Protein AF-A0A2E1AN78-F1 (afdb_monomer)

Nearest PDB structures (foldseek):
  6h7w-assembly1_M  TM=5.507E-01  e=6.666E+00  Thermochaetoides thermophila DSM 1495

Sequence (124 aa):
MKPKIPDSYPAGLENEEIQKIISDCTQRVSRMTRPNVNVSLGANFFISMIQLGQSELNNRIQSDLLQLIEQQGKETRKTQTINWLLTGLTILLAIITLYIGNKSLGFAESDQLSDEEWRMQQID

Radius of gyration: 39.37 Å; Cα contacts (8 Å, |Δi|>4): 37; chains: 1; bounding box: 97×20×97 Å

Secondary structure (DSSP, 8-state):
------TTTTTTS-HHHHHHHHHHHHHHHHHHSSTT---HHHHHHHHHHHHHHHHHHHHHHHHHHHHHHHHHHHHHHHHHHHHHHHHHHHHHHHHHHHHHHHHHHHHHHHHHHHHHHHHHTT--

Mean predicted aligned error: 15.66 Å

Solvent-accessible surface area (backbone atoms only — not comparable to full-atom values): 6996 Å² total; per-residue (Å²): 131,82,80,91,67,64,92,51,65,60,86,73,53,54,73,70,56,43,50,50,52,35,51,55,30,50,57,49,34,62,66,42,68,39,92,93,49,96,49,74,72,70,36,51,58,36,50,53,53,34,51,54,35,51,51,51,54,51,50,52,52,51,51,53,48,50,51,50,51,52,51,52,50,56,51,50,52,52,50,51,54,51,50,51,51,50,51,53,52,52,52,53,51,51,52,51,51,50,53,52,51,54,52,53,51,54,51,56,54,51,51,54,52,51,52,52,53,56,56,57,68,71,76,116

pLDDT: mean 72.52, std 10.39, range [40.81, 90.44]

Structure (mmCIF, N/CA/C/O backbone):
data_AF-A0A2E1AN78-F1
#
_entry.id   AF-A0A2E1AN78-F1
#
loop_
_atom_site.group_PDB
_atom_site.id
_atom_site.type_symbol
_atom_site.label_atom_id
_atom_site.label_alt_id
_atom_site.label_comp_id
_atom_site.label_asym_id
_atom_site.label_entity_id
_atom_site.label_seq_id
_atom_site.pdbx_PDB_ins_code
_atom_site.Cartn_x
_atom_site.Cartn_y
_atom_site.Cartn_z
_atom_site.occupancy
_atom_site.B_iso_or_equiv
_atom_site.auth_seq_id
_atom_site.auth_comp_id
_atom_site.auth_asym_id
_atom_site.auth_atom_id
_atom_site.pdbx_PDB_model_num
ATOM 1 N N . MET A 1 1 ? -29.898 4.634 30.228 1.00 40.81 1 MET A N 1
ATOM 2 C CA . MET A 1 1 ? -29.785 5.382 28.954 1.00 40.81 1 MET A CA 1
ATOM 3 C C . MET A 1 1 ? -29.282 4.434 27.878 1.00 40.81 1 MET A C 1
ATOM 5 O O . MET A 1 1 ? -28.246 3.814 28.097 1.00 40.81 1 MET A O 1
ATOM 9 N N . LYS A 1 2 ? -30.023 4.281 26.769 1.00 46.19 2 LYS A N 1
ATOM 10 C CA . LYS A 1 2 ? -29.575 3.503 25.601 1.00 46.19 2 LYS A CA 1
ATOM 11 C C . LYS A 1 2 ? -28.231 4.063 25.102 1.00 46.19 2 LYS A C 1
ATOM 13 O O . LYS A 1 2 ? -28.055 5.284 25.136 1.00 46.19 2 LYS A O 1
ATOM 18 N N . PRO A 1 3 ? -27.270 3.209 24.719 1.00 54.41 3 PRO A N 1
ATOM 19 C CA . PRO A 1 3 ? -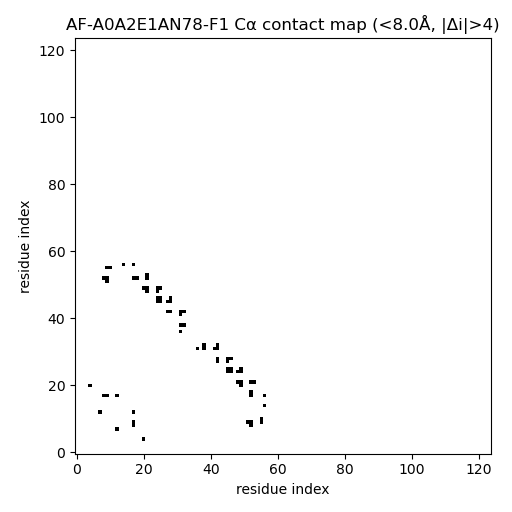25.984 3.667 24.210 1.00 54.41 3 PRO A CA 1
ATOM 20 C C . PRO A 1 3 ? -26.208 4.530 22.957 1.00 54.41 3 PRO A C 1
ATOM 22 O O . PRO A 1 3 ? -26.913 4.116 22.044 1.00 54.41 3 PRO A O 1
ATOM 25 N N . LYS A 1 4 ? -25.651 5.750 22.951 1.00 66.50 4 LYS A N 1
ATOM 26 C CA . LYS A 1 4 ? -25.645 6.672 21.803 1.00 66.50 4 LYS A CA 1
ATOM 27 C C . LYS A 1 4 ? -24.601 6.197 20.791 1.00 66.50 4 LYS A C 1
ATOM 29 O O . LYS A 1 4 ? -23.546 6.806 20.662 1.00 66.50 4 LYS A O 1
ATOM 34 N N . ILE A 1 5 ? -24.850 5.059 20.162 1.00 67.25 5 ILE A N 1
ATOM 35 C CA . ILE A 1 5 ? -24.064 4.619 19.013 1.00 67.25 5 ILE A CA 1
ATOM 36 C C . ILE A 1 5 ? -24.857 5.057 17.780 1.00 67.25 5 ILE A C 1
ATOM 38 O O . ILE A 1 5 ? -26.052 4.766 17.735 1.00 67.25 5 ILE A O 1
ATOM 42 N N . PRO A 1 6 ? -24.251 5.805 16.844 1.00 71.62 6 PRO A N 1
ATOM 43 C CA . PRO A 1 6 ? -24.923 6.197 15.612 1.00 71.62 6 PRO A CA 1
ATOM 44 C C . PRO A 1 6 ? -25.328 4.965 14.802 1.00 71.62 6 PRO A C 1
ATOM 46 O O . PRO A 1 6 ? -24.552 4.014 14.709 1.00 71.62 6 PRO A O 1
ATOM 49 N N . ASP A 1 7 ? -26.491 5.010 14.153 1.00 78.56 7 ASP A N 1
ATOM 50 C CA . ASP A 1 7 ? -26.950 3.928 13.267 1.00 78.56 7 ASP A CA 1
ATOM 51 C C . ASP A 1 7 ? -26.019 3.728 12.056 1.00 78.56 7 ASP A C 1
ATOM 53 O O . ASP A 1 7 ? -26.011 2.671 11.434 1.00 78.56 7 ASP A O 1
ATOM 57 N N . SER A 1 8 ? -25.200 4.737 11.739 1.00 77.81 8 SER A N 1
ATOM 58 C CA . SER A 1 8 ? -24.187 4.700 10.683 1.00 77.81 8 SER A CA 1
ATOM 59 C C . SER A 1 8 ? -22.901 3.957 11.068 1.00 77.81 8 SER A C 1
ATOM 61 O O . SER A 1 8 ? -22.001 3.833 10.234 1.00 77.81 8 SER A O 1
ATOM 63 N N . TYR A 1 9 ? -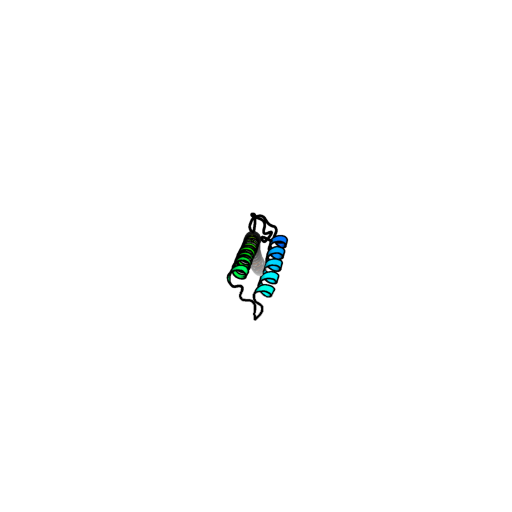22.766 3.474 12.307 1.00 77.19 9 TYR A N 1
ATOM 64 C CA . TYR A 1 9 ? -21.553 2.783 12.737 1.00 77.19 9 TYR A CA 1
ATOM 65 C C . TYR A 1 9 ? -21.413 1.392 12.088 1.00 77.19 9 TYR A C 1
ATOM 67 O O . TYR A 1 9 ? -22.374 0.622 12.089 1.00 77.19 9 TYR A O 1
ATOM 75 N N . PRO A 1 10 ? -20.203 0.990 11.651 1.00 72.31 10 PRO A N 1
ATOM 76 C CA . PRO A 1 10 ? -18.963 1.774 11.610 1.00 72.31 10 PRO A CA 1
ATOM 77 C C . PRO A 1 10 ? -18.730 2.467 10.255 1.00 72.31 10 PRO A C 1
ATOM 79 O O . PRO A 1 10 ? -17.880 3.344 10.160 1.00 72.31 10 PRO A O 1
ATOM 82 N N . ALA A 1 11 ? -19.474 2.091 9.212 1.00 74.81 11 ALA A N 1
ATOM 83 C CA . ALA A 1 11 ? -19.167 2.439 7.824 1.00 74.81 11 ALA A CA 1
ATOM 84 C C . ALA A 1 11 ? -19.273 3.943 7.504 1.00 74.81 11 ALA A C 1
ATOM 86 O O . ALA A 1 11 ? -18.550 4.430 6.641 1.00 74.81 11 ALA A O 1
ATOM 87 N N . GLY A 1 12 ? -20.144 4.687 8.192 1.00 78.69 12 GLY A N 1
ATOM 88 C CA . GLY A 1 12 ? -20.394 6.113 7.943 1.00 78.69 12 GLY A CA 1
ATOM 89 C C . GLY A 1 12 ? -19.672 7.071 8.891 1.00 78.69 12 GLY A C 1
ATOM 90 O O . GLY A 1 12 ? -20.148 8.188 9.070 1.00 78.69 12 GLY A O 1
ATOM 91 N N . LEU A 1 13 ? -18.602 6.622 9.549 1.00 83.81 13 LEU A N 1
ATOM 92 C CA . LEU A 1 13 ? -17.827 7.417 10.504 1.00 83.81 13 LEU A CA 1
ATOM 93 C C . LEU A 1 13 ? -16.357 7.502 10.092 1.00 83.81 13 LEU A C 1
ATOM 95 O O . LEU A 1 13 ? -15.820 6.585 9.459 1.00 83.81 13 LEU A O 1
ATOM 99 N N . GLU A 1 14 ? -15.703 8.589 10.488 1.00 86.62 14 GLU A N 1
ATOM 100 C CA . GLU A 1 14 ? -14.261 8.763 10.327 1.00 86.62 14 GLU A CA 1
ATOM 101 C C . GLU A 1 14 ? -13.481 7.866 11.301 1.00 86.62 14 GLU A C 1
ATOM 103 O O . GLU A 1 14 ? -13.982 7.456 12.355 1.00 86.62 14 GLU A O 1
ATOM 108 N N . ASN A 1 15 ? -12.222 7.564 10.974 1.00 81.56 15 ASN A N 1
ATOM 109 C CA . ASN A 1 15 ? -11.398 6.643 11.770 1.00 81.56 15 ASN A CA 1
ATOM 110 C C . ASN A 1 15 ? -11.266 7.092 13.240 1.00 81.56 15 ASN A C 1
ATOM 112 O O . ASN A 1 15 ? -11.323 6.268 14.155 1.00 81.56 15 ASN A O 1
ATOM 116 N N . GLU A 1 16 ? -11.137 8.399 13.470 1.00 83.12 16 GLU A N 1
ATOM 117 C CA . GLU A 1 16 ? -11.029 9.011 14.801 1.00 83.12 16 GLU A CA 1
ATOM 118 C C . GLU A 1 16 ? -12.315 8.837 15.626 1.00 83.12 16 GLU A C 1
ATOM 120 O O . GLU A 1 16 ? -12.274 8.570 16.831 1.00 83.12 16 GLU A O 1
ATOM 125 N N . GLU A 1 17 ? -13.475 8.925 14.976 1.00 84.88 17 GLU A N 1
ATOM 126 C CA . GLU A 1 17 ? -14.780 8.744 15.612 1.00 84.88 17 GLU A CA 1
ATOM 127 C C . GLU A 1 17 ? -15.015 7.278 15.987 1.00 84.88 17 GLU A C 1
ATOM 129 O O . GLU A 1 17 ? -15.472 6.984 17.097 1.00 84.88 17 GLU A O 1
ATOM 134 N N . ILE A 1 18 ? -14.636 6.349 15.101 1.00 81.38 18 ILE A N 1
ATOM 135 C CA . ILE A 1 18 ? -14.686 4.906 15.368 1.00 81.38 18 ILE A CA 1
ATOM 136 C C . ILE A 1 18 ? -13.788 4.564 16.564 1.00 81.38 18 ILE A C 1
ATOM 138 O O . ILE A 1 18 ? -14.233 3.885 17.492 1.00 81.38 18 ILE A O 1
ATOM 142 N N . GLN A 1 19 ? -12.554 5.080 16.604 1.00 81.12 19 GLN A N 1
ATOM 143 C CA . GLN A 1 19 ? -11.637 4.875 17.733 1.00 81.12 19 GLN A CA 1
ATOM 144 C C . GLN A 1 19 ? -12.202 5.411 19.050 1.00 81.12 19 GLN A C 1
ATOM 146 O O . GLN A 1 19 ? -12.097 4.750 20.088 1.00 81.12 19 GLN A O 1
ATOM 151 N N . LYS A 1 20 ? -12.848 6.580 19.022 1.00 84.00 20 LYS A N 1
ATOM 152 C CA . LYS A 1 20 ? -13.493 7.163 20.202 1.00 84.00 20 LYS A CA 1
ATOM 153 C C . LYS A 1 20 ? -14.625 6.277 20.726 1.00 84.00 20 LYS A C 1
ATOM 155 O O . LYS A 1 20 ? -14.692 6.024 21.928 1.00 84.00 20 LYS A O 1
ATOM 160 N N . ILE A 1 21 ? -15.467 5.745 19.837 1.00 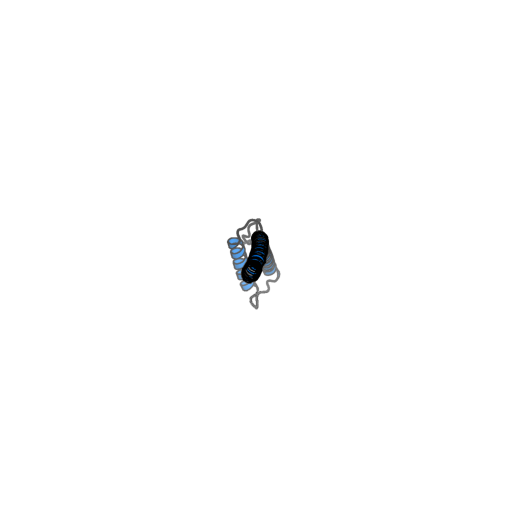83.44 21 ILE A N 1
ATOM 161 C CA . ILE A 1 21 ? -16.549 4.818 20.204 1.00 83.44 21 ILE A CA 1
ATOM 162 C C . ILE A 1 21 ? -15.984 3.507 20.763 1.00 83.44 21 ILE A C 1
ATOM 164 O O . ILE A 1 21 ? -16.478 3.020 21.782 1.00 83.44 21 ILE A O 1
ATOM 168 N N . ILE A 1 22 ? -14.926 2.956 20.158 1.00 79.81 22 ILE A N 1
ATOM 169 C CA . ILE A 1 22 ? -14.227 1.766 20.667 1.00 79.81 22 ILE A CA 1
ATOM 170 C C . ILE A 1 22 ? -13.684 2.022 22.078 1.00 79.81 22 ILE A C 1
ATOM 172 O O . ILE A 1 22 ? -13.866 1.182 22.962 1.00 79.81 22 ILE A O 1
ATOM 176 N N . SER A 1 23 ? -13.048 3.172 22.309 1.00 79.75 23 SER A N 1
ATOM 177 C CA . SER A 1 23 ? -12.488 3.550 23.611 1.00 79.75 23 SER A CA 1
ATOM 178 C C . SER A 1 23 ? -13.574 3.652 24.688 1.00 79.75 23 SER A C 1
ATOM 180 O O . SER A 1 23 ? -13.473 3.017 25.743 1.00 79.75 23 SER A O 1
ATOM 182 N N . ASP A 1 24 ? -14.680 4.337 24.383 1.00 84.06 24 ASP A N 1
ATOM 183 C CA . ASP A 1 24 ? -15.834 4.459 25.278 1.00 84.06 24 ASP A CA 1
ATOM 184 C C . ASP A 1 24 ? -16.475 3.095 25.583 1.00 84.06 24 ASP A C 1
ATOM 186 O O . ASP A 1 24 ? -16.827 2.803 26.732 1.00 84.06 24 ASP A O 1
ATOM 190 N N . CYS A 1 25 ? -16.612 2.230 24.573 1.00 80.25 25 CYS A N 1
ATOM 191 C CA . CYS A 1 25 ? -17.125 0.871 24.747 1.00 80.25 25 CYS A CA 1
ATOM 192 C C . CYS A 1 25 ? -16.178 0.029 25.611 1.00 80.25 25 CYS A C 1
ATOM 194 O O . CYS A 1 25 ? -16.630 -0.656 26.527 1.00 80.25 25 CYS A O 1
ATOM 196 N N . THR A 1 26 ? -14.867 0.134 25.395 1.00 78.19 26 THR A N 1
ATOM 197 C CA . THR A 1 26 ? -13.841 -0.600 26.152 1.00 78.19 26 THR A CA 1
ATOM 198 C C . THR A 1 26 ? -13.829 -0.177 27.619 1.00 78.19 26 THR A C 1
ATOM 200 O O . THR A 1 26 ? -13.787 -1.019 28.520 1.00 78.19 26 THR A O 1
ATOM 203 N N . GLN A 1 27 ? -13.950 1.126 27.888 1.00 81.75 27 GLN A N 1
ATOM 204 C CA . GLN A 1 27 ? -14.043 1.652 29.247 1.00 81.75 27 GLN A CA 1
ATOM 205 C C . GLN A 1 27 ? -15.324 1.190 29.960 1.00 81.75 27 GLN A C 1
ATOM 207 O O . GLN A 1 27 ? -15.326 0.974 31.173 1.00 81.75 27 GLN A O 1
ATOM 212 N N . ARG A 1 28 ? -16.429 1.023 29.227 1.00 77.06 28 ARG A N 1
ATOM 213 C CA . ARG A 1 28 ? -17.677 0.477 29.779 1.00 77.06 28 ARG A CA 1
ATOM 214 C C . ARG A 1 28 ? -17.556 -1.011 30.078 1.00 77.06 28 ARG A C 1
ATOM 216 O O . ARG A 1 28 ? -17.944 -1.415 31.170 1.00 77.06 28 ARG A O 1
ATOM 223 N N . VAL A 1 29 ? -16.970 -1.794 29.171 1.00 75.25 29 VAL A N 1
ATOM 224 C CA . VAL A 1 29 ? -16.709 -3.225 29.388 1.00 75.25 29 VAL A CA 1
ATOM 225 C C . VAL A 1 29 ? -15.851 -3.422 30.633 1.00 75.25 29 VAL A C 1
ATOM 227 O O . VAL A 1 29 ? -16.267 -4.153 31.522 1.00 75.25 29 VAL A O 1
ATOM 230 N N . SER A 1 30 ? -14.729 -2.707 30.770 1.00 72.19 30 SER A N 1
ATOM 231 C CA . SER A 1 30 ? -13.824 -2.861 31.922 1.00 72.19 30 SER A CA 1
ATOM 232 C C . SER A 1 30 ? -14.459 -2.498 33.269 1.00 72.19 30 SER A C 1
ATOM 234 O O . SER A 1 30 ? -14.087 -3.043 34.307 1.00 72.19 30 SER A O 1
ATOM 236 N N . ARG A 1 31 ? -15.443 -1.589 33.278 1.00 71.62 31 ARG A N 1
ATOM 237 C CA . ARG A 1 31 ? -16.239 -1.275 34.475 1.00 71.62 31 ARG A CA 1
ATOM 238 C C . ARG A 1 31 ? -17.279 -2.356 34.778 1.00 71.62 31 ARG A C 1
ATOM 240 O O . ARG A 1 31 ? -17.567 -2.581 35.950 1.00 71.62 31 ARG A O 1
ATOM 247 N N . MET A 1 32 ? -17.831 -3.003 33.750 1.00 66.00 32 MET A N 1
ATOM 248 C CA . MET A 1 32 ? -18.869 -4.035 33.864 1.00 66.00 32 MET A CA 1
ATOM 249 C C . MET A 1 32 ? -18.315 -5.429 34.176 1.00 66.00 32 MET A C 1
ATOM 251 O O . MET A 1 32 ? -19.019 -6.219 34.791 1.00 66.00 32 MET A O 1
ATOM 255 N N . THR A 1 33 ? -17.069 -5.726 33.800 1.00 64.44 33 THR A N 1
ATOM 256 C CA . THR A 1 33 ? -16.401 -7.018 34.047 1.00 64.44 33 THR A CA 1
ATOM 257 C C . THR A 1 33 ? -15.576 -7.052 35.338 1.00 64.44 33 THR A C 1
ATOM 259 O O . THR A 1 33 ? -14.789 -7.975 35.547 1.00 64.44 33 THR A O 1
ATOM 262 N N . ARG A 1 34 ? -15.739 -6.065 36.232 1.00 61.72 34 ARG A N 1
ATOM 263 C CA . ARG A 1 34 ? -15.082 -6.078 37.548 1.00 61.72 34 ARG A CA 1
ATOM 264 C C . ARG A 1 34 ? -15.506 -7.316 38.360 1.00 61.72 34 ARG A C 1
ATOM 266 O O . ARG A 1 34 ? -16.676 -7.704 38.302 1.00 61.72 34 ARG A O 1
ATOM 273 N N . PRO A 1 35 ? -14.595 -7.911 39.154 1.00 50.62 35 PRO A N 1
ATOM 274 C CA . PRO A 1 35 ? -14.955 -9.019 40.034 1.00 50.62 35 PRO A CA 1
ATOM 275 C C . PRO A 1 35 ? -16.063 -8.562 40.999 1.00 50.62 35 PRO A C 1
ATOM 277 O O . PRO A 1 35 ? -15.960 -7.481 41.573 1.00 50.62 35 PRO A O 1
ATOM 280 N N . ASN A 1 36 ? -17.118 -9.376 41.135 1.00 54.97 36 ASN A N 1
ATOM 281 C CA . ASN A 1 36 ? -18.396 -9.129 41.839 1.00 54.97 36 ASN A CA 1
ATOM 282 C C . ASN A 1 36 ? -19.537 -8.433 41.071 1.00 54.97 36 ASN A C 1
ATOM 284 O O . ASN A 1 36 ? -20.556 -8.122 41.688 1.00 54.97 36 ASN A O 1
ATOM 288 N N . VAL A 1 37 ? -19.451 -8.235 39.751 1.00 57.22 37 VAL A N 1
ATOM 289 C CA . VAL A 1 37 ? -20.589 -7.710 38.969 1.00 57.22 37 VAL A CA 1
ATOM 290 C C . VAL A 1 37 ? -21.075 -8.761 37.964 1.00 57.22 37 VAL A C 1
ATOM 292 O O . VAL A 1 37 ? -20.390 -9.099 37.004 1.00 57.22 37 VAL A O 1
ATOM 295 N N . ASN A 1 38 ? -22.265 -9.317 38.202 1.00 52.00 38 ASN A N 1
ATOM 296 C CA . ASN A 1 38 ? -22.863 -10.371 37.377 1.00 52.00 38 ASN A CA 1
ATOM 297 C C . ASN A 1 38 ? -23.534 -9.749 36.134 1.00 52.00 38 ASN A C 1
ATOM 299 O O . ASN A 1 38 ? -24.744 -9.532 36.118 1.00 52.00 38 ASN A O 1
ATOM 303 N N . VAL A 1 39 ? -22.749 -9.357 35.122 1.00 54.00 39 VAL A N 1
ATOM 304 C CA . VAL A 1 39 ? -23.254 -8.616 33.943 1.00 54.00 39 VAL A CA 1
ATOM 305 C C . VAL A 1 39 ? -22.823 -9.279 32.633 1.00 54.00 39 VAL A C 1
ATOM 307 O O . VAL A 1 39 ? -21.971 -8.784 31.904 1.00 54.00 39 VAL A O 1
ATOM 31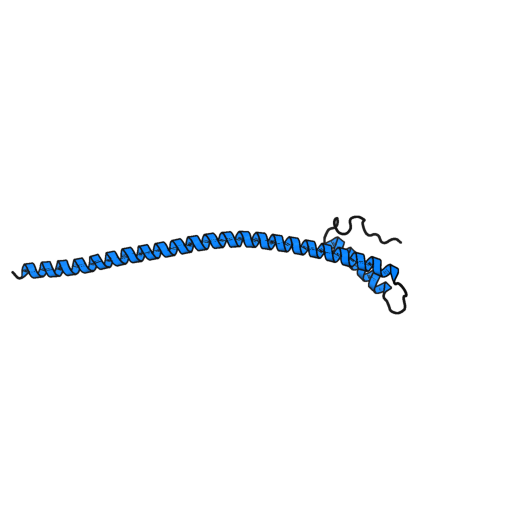0 N N . SER A 1 40 ? -23.433 -10.421 32.313 1.00 56.19 40 SER A N 1
ATOM 311 C CA . SER A 1 40 ? -23.116 -11.191 31.098 1.00 56.19 40 SER A CA 1
ATOM 312 C C . SER A 1 40 ? -23.704 -10.582 29.809 1.00 56.19 40 SER A C 1
ATOM 314 O O . SER A 1 40 ? -23.031 -10.559 28.782 1.00 56.19 40 SER A O 1
ATOM 316 N N . LEU A 1 41 ? -24.920 -10.012 29.835 1.00 55.78 41 LEU A N 1
ATOM 317 C CA . LEU A 1 41 ? -25.569 -9.522 28.603 1.00 55.78 41 LEU A CA 1
ATOM 318 C C . LEU A 1 41 ? -25.116 -8.124 28.149 1.00 55.78 41 LEU A C 1
ATOM 320 O O . LEU A 1 41 ? -25.008 -7.872 26.952 1.00 55.78 41 LEU A O 1
ATOM 324 N N . GLY A 1 42 ? -24.860 -7.203 29.083 1.00 61.19 42 GLY A N 1
ATOM 325 C CA . GLY A 1 42 ? -24.523 -5.813 28.746 1.00 61.19 42 GLY A CA 1
ATOM 326 C C . GLY A 1 42 ? -23.125 -5.657 28.146 1.00 61.19 42 GLY A C 1
ATOM 327 O O . GLY A 1 42 ? -22.932 -4.846 27.244 1.00 61.19 42 GLY A O 1
ATOM 328 N N . ALA A 1 43 ? -22.162 -6.457 28.613 1.00 67.81 43 ALA A N 1
ATOM 329 C CA . ALA A 1 43 ? -20.782 -6.415 28.139 1.00 67.81 43 ALA A CA 1
ATOM 330 C C . ALA A 1 43 ? -20.642 -6.957 26.707 1.00 67.81 43 ALA A C 1
ATOM 332 O O . ALA A 1 43 ? -19.921 -6.361 25.910 1.00 67.81 43 ALA A O 1
ATOM 333 N N . ASN A 1 44 ? -21.379 -8.018 26.354 1.00 71.44 44 ASN A N 1
ATOM 334 C CA . ASN A 1 44 ? -21.329 -8.626 25.020 1.00 71.44 44 ASN A CA 1
ATOM 335 C C . ASN A 1 44 ? -21.693 -7.638 23.907 1.00 71.44 44 ASN A C 1
ATOM 337 O O . ASN A 1 44 ? -21.004 -7.594 22.894 1.00 71.44 44 ASN A O 1
ATOM 341 N N . PHE A 1 45 ? -22.705 -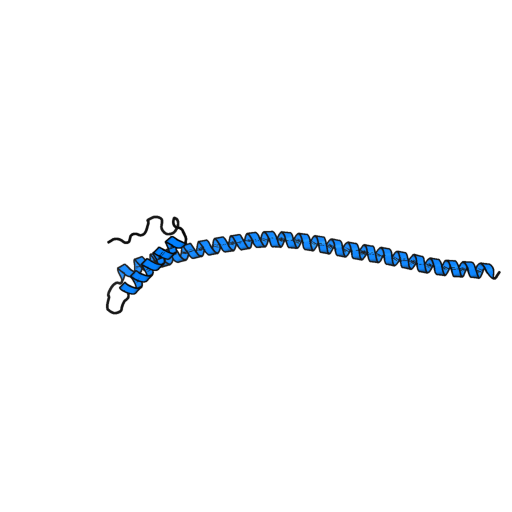6.788 24.119 1.00 78.56 45 PHE A N 1
ATOM 342 C CA . PHE A 1 45 ? -23.062 -5.737 23.162 1.00 78.56 45 PHE A CA 1
ATOM 343 C C . PHE A 1 45 ? -21.876 -4.802 22.874 1.00 78.56 45 PHE A C 1
ATOM 345 O O . PHE A 1 45 ? -21.529 -4.573 21.719 1.00 78.56 45 PHE A O 1
ATOM 352 N N . PHE A 1 46 ? -21.209 -4.296 23.914 1.00 76.00 46 PHE A N 1
ATOM 353 C CA . PHE A 1 46 ? -20.059 -3.405 23.742 1.00 76.00 46 PHE A CA 1
ATOM 354 C C . PHE A 1 46 ? -18.847 -4.123 23.137 1.00 76.00 46 PHE A C 1
ATOM 356 O O . PHE A 1 46 ? -18.128 -3.519 22.348 1.00 76.00 46 PHE A O 1
ATOM 363 N N . ILE A 1 47 ? -18.643 -5.404 23.453 1.00 76.94 47 ILE A N 1
ATOM 364 C CA . ILE A 1 47 ? -17.590 -6.228 22.844 1.00 76.94 47 ILE A CA 1
ATOM 365 C C . ILE A 1 47 ? -17.826 -6.378 21.337 1.00 76.94 47 ILE A C 1
ATOM 367 O O . ILE A 1 47 ? -16.903 -6.151 20.558 1.00 76.94 47 ILE A O 1
ATOM 371 N N . SER A 1 48 ? -19.055 -6.682 20.912 1.00 78.75 48 SER A N 1
ATOM 372 C CA . SER A 1 48 ? -19.397 -6.769 19.488 1.00 78.75 48 SER A CA 1
ATOM 373 C C . SER A 1 48 ? -19.182 -5.438 18.766 1.00 78.75 48 SER A C 1
ATOM 375 O O . SER A 1 48 ? -18.637 -5.421 17.666 1.00 78.75 48 SER A O 1
ATOM 377 N N . MET A 1 49 ? -19.526 -4.313 19.400 1.00 79.38 49 MET A N 1
ATOM 378 C CA . MET A 1 49 ? -19.276 -2.981 18.839 1.00 79.38 49 MET A CA 1
ATOM 379 C C . MET A 1 49 ? -17.780 -2.691 18.667 1.00 79.38 49 MET A C 1
ATOM 381 O O . MET A 1 49 ? -17.373 -2.156 17.634 1.00 79.38 49 MET A O 1
ATOM 385 N N . ILE A 1 50 ? -16.956 -3.076 19.648 1.00 77.88 50 ILE A N 1
ATOM 386 C CA . ILE A 1 50 ? -15.495 -2.954 19.576 1.00 77.88 50 ILE A CA 1
ATOM 387 C C . ILE A 1 50 ? -14.949 -3.781 18.411 1.00 77.88 50 ILE A C 1
ATOM 389 O O . ILE A 1 50 ? -14.202 -3.251 17.592 1.00 77.88 50 ILE A O 1
ATOM 393 N N . GLN A 1 51 ? -15.348 -5.052 18.308 1.00 79.31 51 GLN A N 1
ATOM 394 C CA . GLN A 1 51 ? -14.903 -5.948 17.237 1.00 79.31 51 GLN A CA 1
ATOM 395 C C . GLN A 1 51 ? -15.280 -5.413 15.854 1.00 79.31 51 GLN A C 1
ATOM 397 O O . GLN A 1 51 ? -14.444 -5.396 14.953 1.00 79.31 51 GLN A O 1
ATOM 402 N N . LEU A 1 52 ? -16.512 -4.923 15.701 1.00 84.06 52 LEU A N 1
ATOM 403 C CA . LEU A 1 52 ? -17.004 -4.383 14.438 1.00 84.06 52 LEU A CA 1
ATOM 404 C C . LEU A 1 52 ? -16.209 -3.138 14.003 1.00 84.06 52 LEU A C 1
ATOM 406 O O . LEU A 1 52 ? -15.808 -3.039 12.848 1.00 84.06 52 LEU A O 1
ATOM 410 N N . GLY A 1 53 ? -15.907 -2.224 14.932 1.00 78.75 53 GLY A N 1
ATOM 411 C CA . GLY A 1 53 ? -15.094 -1.039 14.628 1.00 78.75 53 GLY A CA 1
ATOM 412 C C . GLY A 1 53 ? -13.633 -1.358 14.346 1.00 78.75 53 GLY A C 1
ATOM 413 O O . GLY A 1 53 ? -13.044 -0.782 13.438 1.00 78.75 53 GLY A O 1
ATOM 414 N N . GLN A 1 54 ? -13.042 -2.293 15.096 1.00 75.38 54 GLN A N 1
ATOM 415 C CA . GLN A 1 54 ? -11.674 -2.747 14.838 1.00 75.38 54 GLN A CA 1
ATOM 416 C C . GLN A 1 54 ? -11.559 -3.422 13.469 1.00 75.38 54 GLN A C 1
ATOM 418 O O . GLN A 1 54 ? -10.587 -3.183 12.757 1.00 75.38 54 GLN A O 1
ATOM 423 N N . SER A 1 55 ? -12.554 -4.225 13.083 1.00 79.00 55 SER A N 1
ATOM 424 C CA . SER A 1 55 ? -12.598 -4.854 11.762 1.00 79.00 55 SER A CA 1
ATOM 425 C C . SER A 1 55 ? -12.672 -3.815 10.644 1.00 79.00 55 SER A C 1
ATOM 427 O O . SER A 1 55 ? -11.950 -3.941 9.660 1.00 79.00 55 SER A O 1
ATOM 429 N N . GLU A 1 56 ? -13.504 -2.784 10.794 1.00 78.38 56 GLU A N 1
ATOM 430 C CA . GLU A 1 56 ? -13.624 -1.707 9.805 1.00 78.38 56 GLU A CA 1
ATOM 431 C C . GLU A 1 56 ? -12.322 -0.902 9.679 1.00 78.38 56 GLU A C 1
ATOM 433 O O . GLU A 1 56 ? -11.824 -0.704 8.573 1.00 78.38 56 GLU A O 1
ATOM 438 N N . LEU A 1 57 ? -11.710 -0.505 10.803 1.00 79.62 57 LEU A N 1
ATOM 439 C CA . LEU A 1 57 ? -10.415 0.186 10.795 1.00 79.62 57 LEU A CA 1
ATOM 440 C C . LEU A 1 57 ? -9.331 -0.657 10.116 1.00 79.62 57 LEU A C 1
ATOM 442 O O . LEU A 1 57 ? -8.552 -0.142 9.318 1.00 79.62 57 LEU A O 1
ATOM 446 N N . ASN A 1 58 ? -9.296 -1.959 10.401 1.00 74.38 58 ASN A N 1
ATOM 447 C CA . ASN A 1 58 ? -8.341 -2.872 9.786 1.00 74.38 58 ASN A CA 1
ATOM 448 C C . ASN A 1 58 ? -8.576 -3.019 8.273 1.00 74.38 58 ASN A C 1
ATOM 450 O O . ASN A 1 58 ? -7.614 -3.038 7.509 1.00 74.38 58 ASN A O 1
ATOM 454 N N . ASN A 1 59 ? -9.835 -3.073 7.829 1.00 80.94 59 ASN A N 1
ATOM 455 C CA . ASN A 1 59 ? -10.176 -3.106 6.405 1.00 80.94 59 ASN A CA 1
ATOM 456 C C . ASN A 1 59 ? -9.727 -1.830 5.684 1.00 80.94 59 ASN A C 1
ATOM 458 O O . ASN A 1 59 ? -9.140 -1.916 4.608 1.00 80.94 59 ASN A O 1
ATOM 462 N N . ARG A 1 60 ? -9.950 -0.656 6.287 1.00 82.62 60 ARG A N 1
ATOM 463 C CA . ARG A 1 60 ? -9.508 0.632 5.730 1.00 82.62 60 ARG A CA 1
ATOM 464 C C . ARG A 1 60 ? -7.988 0.694 5.602 1.00 82.62 60 ARG A C 1
ATOM 466 O O . ARG A 1 60 ? -7.482 0.973 4.523 1.00 82.62 60 ARG A O 1
ATOM 473 N N . ILE A 1 61 ? -7.265 0.315 6.657 1.00 78.06 61 ILE A N 1
ATOM 474 C CA . ILE A 1 61 ? -5.795 0.254 6.642 1.00 78.06 61 ILE A CA 1
ATOM 475 C C . ILE A 1 61 ? -5.290 -0.715 5.565 1.00 78.06 61 ILE A C 1
ATOM 477 O O . ILE A 1 61 ? -4.359 -0.390 4.833 1.00 78.06 61 ILE A O 1
ATOM 481 N N . GLN A 1 62 ? -5.894 -1.900 5.440 1.00 68.94 62 GLN A N 1
ATOM 482 C CA . G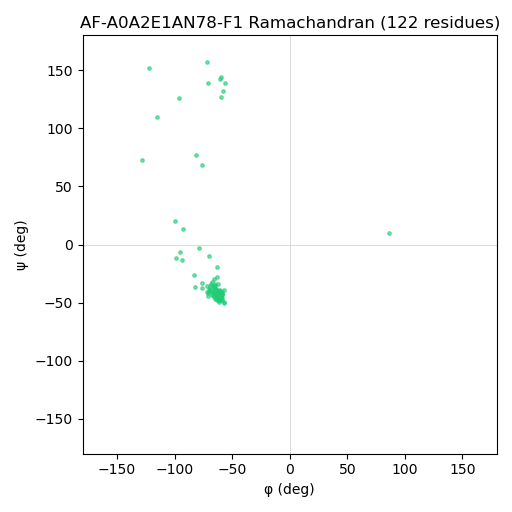LN A 1 62 ? -5.515 -2.859 4.399 1.00 68.94 62 GLN A CA 1
ATOM 483 C C . GLN A 1 62 ? -5.778 -2.320 2.991 1.00 68.94 62 GLN A C 1
ATOM 485 O O . GLN A 1 62 ? -4.943 -2.515 2.111 1.00 68.94 62 GLN A O 1
ATOM 490 N N . SER A 1 63 ? -6.901 -1.630 2.780 1.00 76.81 63 SER A N 1
ATOM 491 C CA . SER A 1 63 ? -7.224 -0.997 1.500 1.00 76.81 63 SER A CA 1
ATOM 492 C C . SER A 1 63 ? -6.208 0.087 1.135 1.00 76.81 63 SER A C 1
ATOM 494 O O . SER A 1 63 ? -5.691 0.085 0.018 1.00 76.81 63 SER A O 1
ATOM 496 N N . ASP A 1 64 ? -5.860 0.961 2.082 1.00 75.62 64 ASP A N 1
ATOM 497 C CA . ASP A 1 64 ? -4.867 2.020 1.870 1.00 75.62 64 ASP A CA 1
ATOM 498 C C . ASP A 1 64 ? -3.478 1.434 1.582 1.00 75.62 64 ASP A C 1
ATOM 500 O O . ASP A 1 64 ? -2.791 1.860 0.653 1.00 75.62 64 ASP A O 1
ATOM 504 N N . LEU A 1 65 ? -3.069 0.401 2.327 1.00 69.06 65 LEU A N 1
ATOM 505 C CA . LEU A 1 65 ? -1.808 -0.303 2.087 1.00 69.06 65 LEU A CA 1
ATOM 506 C C . LEU A 1 65 ? -1.781 -0.976 0.713 1.00 69.06 65 LEU A C 1
ATOM 508 O O . LEU A 1 65 ? -0.779 -0.871 0.009 1.00 69.06 65 LEU A O 1
ATOM 512 N N . LEU A 1 66 ? -2.865 -1.640 0.307 1.00 74.88 66 LEU A N 1
ATOM 513 C CA . LEU A 1 66 ? -2.978 -2.233 -1.027 1.00 74.88 66 LEU A CA 1
ATOM 514 C C . LEU A 1 66 ? -2.861 -1.168 -2.119 1.00 74.88 66 LEU A C 1
ATOM 516 O O . LEU A 1 66 ? -2.153 -1.384 -3.101 1.00 74.88 66 LEU A O 1
ATOM 520 N N . GLN A 1 67 ? -3.490 -0.009 -1.930 1.00 77.69 67 GLN A N 1
ATOM 521 C CA . GLN A 1 67 ? -3.417 1.099 -2.877 1.00 77.69 67 GLN A CA 1
ATOM 522 C C . GLN A 1 67 ? -1.998 1.680 -2.979 1.00 77.69 67 GLN A C 1
ATOM 524 O O . GLN A 1 67 ? -1.515 1.937 -4.085 1.00 77.69 67 GLN A O 1
ATOM 529 N N . LEU A 1 68 ? -1.303 1.834 -1.848 1.00 69.38 68 LEU A N 1
ATOM 530 C CA . LEU A 1 68 ? 0.097 2.264 -1.806 1.00 69.38 68 LEU A CA 1
ATOM 531 C C . LEU A 1 68 ? 1.025 1.241 -2.472 1.00 69.38 68 LEU A C 1
ATOM 533 O O . LEU A 1 68 ? 1.884 1.621 -3.265 1.00 69.38 68 LEU A O 1
ATOM 537 N N . ILE A 1 69 ? 0.821 -0.056 -2.220 1.00 66.75 69 ILE A N 1
ATOM 538 C CA . ILE A 1 69 ? 1.563 -1.140 -2.881 1.00 66.75 69 ILE A CA 1
ATOM 539 C C . ILE A 1 69 ? 1.316 -1.112 -4.393 1.00 66.75 69 ILE A C 1
ATOM 541 O O . ILE A 1 69 ? 2.252 -1.273 -5.176 1.00 66.75 69 ILE A O 1
ATOM 545 N N . GLU A 1 70 ? 0.078 -0.878 -4.831 1.00 72.00 70 GLU A N 1
ATOM 546 C CA . GLU A 1 70 ? -0.251 -0.793 -6.253 1.00 72.00 70 GLU A CA 1
ATOM 547 C C . GLU A 1 70 ? 0.411 0.426 -6.918 1.00 72.00 70 GLU A C 1
ATOM 549 O O . GLU A 1 70 ? 0.953 0.315 -8.024 1.00 72.00 70 GLU A O 1
ATOM 554 N N . GLN A 1 71 ? 0.424 1.581 -6.246 1.00 75.94 71 GLN A N 1
ATOM 555 C CA . GLN A 1 71 ? 1.132 2.776 -6.715 1.00 75.94 71 GLN A CA 1
ATOM 556 C C . GLN A 1 71 ? 2.645 2.548 -6.785 1.00 75.94 71 GLN A C 1
ATOM 558 O O . GLN A 1 71 ? 3.254 2.801 -7.828 1.00 75.94 71 GLN A O 1
ATOM 563 N N . GLN A 1 72 ? 3.243 1.988 -5.734 1.00 65.75 72 GLN A N 1
ATOM 564 C CA . GLN A 1 72 ? 4.674 1.701 -5.689 1.00 65.75 72 GLN A CA 1
ATOM 565 C C . GLN A 1 72 ? 5.072 0.636 -6.723 1.00 65.75 72 GLN A C 1
ATOM 567 O O . GLN A 1 72 ? 6.118 0.744 -7.364 1.00 65.75 72 GLN A O 1
ATOM 572 N N . GLY A 1 73 ? 4.217 -0.359 -6.973 1.00 69.31 73 GLY A N 1
ATOM 573 C CA . GLY A 1 73 ? 4.403 -1.340 -8.043 1.00 69.31 73 GLY A CA 1
ATOM 574 C C . GLY A 1 73 ? 4.363 -0.710 -9.439 1.00 69.31 73 GLY A C 1
ATOM 575 O O . GLY A 1 73 ? 5.170 -1.067 -10.303 1.00 69.31 73 GLY A O 1
ATOM 576 N N . LYS A 1 74 ? 3.477 0.270 -9.668 1.00 70.25 74 LYS A N 1
ATOM 577 C CA . LYS A 1 74 ? 3.424 1.038 -10.926 1.00 70.25 74 LYS A CA 1
ATOM 578 C C . LYS A 1 74 ? 4.680 1.886 -11.133 1.00 70.25 74 LYS A C 1
ATOM 580 O O . LYS A 1 74 ? 5.194 1.919 -12.251 1.00 70.25 74 LYS A O 1
ATOM 585 N N . GLU A 1 75 ? 5.203 2.525 -10.090 1.00 67.00 75 GLU A N 1
ATOM 586 C CA . GLU A 1 75 ? 6.472 3.263 -10.169 1.00 67.00 75 GLU A CA 1
ATOM 587 C C . GLU A 1 75 ? 7.670 2.335 -10.388 1.00 67.00 75 GLU A C 1
ATOM 589 O O . GLU A 1 75 ? 8.490 2.580 -11.271 1.00 67.00 75 GLU A O 1
ATOM 594 N N . THR A 1 76 ? 7.723 1.210 -9.675 1.00 65.75 76 THR A N 1
ATOM 595 C CA . THR A 1 76 ? 8.793 0.212 -9.826 1.00 65.75 76 THR A CA 1
ATOM 596 C C . THR A 1 76 ? 8.843 -0.350 -11.246 1.00 65.75 76 THR A C 1
ATOM 598 O O . THR A 1 76 ? 9.927 -0.498 -11.812 1.00 65.75 76 THR A O 1
ATOM 601 N N . ARG A 1 77 ? 7.682 -0.596 -11.873 1.00 64.62 77 ARG A N 1
ATOM 602 C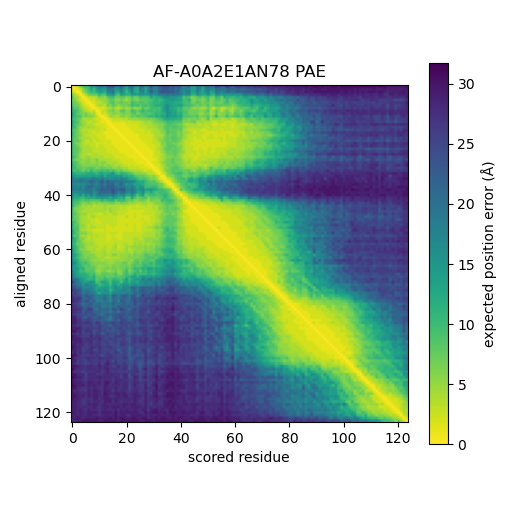 CA . ARG A 1 77 ? 7.614 -0.999 -13.286 1.00 64.62 77 ARG A CA 1
ATOM 603 C C . ARG A 1 77 ? 8.207 0.059 -14.215 1.00 64.62 77 ARG A C 1
ATOM 605 O O . ARG A 1 77 ? 8.956 -0.307 -15.112 1.00 64.62 77 ARG A O 1
ATOM 612 N N . LYS A 1 78 ? 7.937 1.352 -13.994 1.00 66.12 78 LYS A N 1
ATOM 613 C CA . LYS A 1 78 ? 8.548 2.435 -14.791 1.00 66.12 78 LYS A CA 1
ATOM 614 C C . LYS A 1 78 ? 10.072 2.444 -14.647 1.00 66.12 78 LYS A C 1
ATOM 616 O O . LYS A 1 78 ? 10.776 2.539 -15.650 1.00 66.12 78 LYS A O 1
ATOM 621 N N . THR A 1 79 ? 10.577 2.284 -13.426 1.00 67.19 79 THR A N 1
ATOM 622 C CA . THR A 1 79 ? 12.020 2.230 -13.151 1.00 67.19 79 THR A CA 1
ATOM 623 C C . THR A 1 79 ? 12.682 1.011 -13.794 1.00 67.19 79 THR A C 1
ATOM 625 O O . THR A 1 79 ? 13.765 1.140 -14.363 1.00 67.19 79 THR A O 1
ATOM 628 N N . GLN A 1 80 ? 12.030 -0.158 -13.788 1.00 71.62 80 GLN A N 1
ATOM 629 C CA . GLN A 1 80 ? 12.530 -1.350 -14.483 1.00 71.62 80 GLN A CA 1
ATOM 630 C C . GLN A 1 80 ? 12.655 -1.129 -15.996 1.00 71.62 80 GLN A C 1
ATOM 632 O O . GLN A 1 80 ? 13.682 -1.486 -16.570 1.00 71.62 80 GLN A O 1
ATOM 637 N N . THR A 1 81 ? 11.667 -0.496 -16.637 1.00 72.00 81 THR A N 1
ATOM 638 C CA . THR A 1 81 ? 11.727 -0.196 -18.078 1.00 72.00 81 THR A CA 1
ATOM 639 C C . THR A 1 81 ? 12.865 0.767 -18.412 1.00 72.00 81 THR A C 1
ATOM 641 O O . THR A 1 81 ? 13.582 0.555 -19.389 1.00 72.00 81 THR A O 1
ATOM 644 N N . ILE A 1 82 ? 13.068 1.800 -17.585 1.00 73.94 82 ILE A N 1
ATOM 645 C CA . ILE A 1 82 ? 14.174 2.755 -17.745 1.00 73.94 82 ILE A CA 1
ATOM 646 C C . ILE A 1 82 ? 15.518 2.045 -17.583 1.00 73.94 82 ILE A C 1
ATOM 648 O O . ILE A 1 82 ? 16.401 2.227 -18.415 1.00 73.94 82 ILE A O 1
ATOM 652 N N . ASN A 1 83 ? 15.670 1.204 -16.557 1.00 76.69 83 ASN A N 1
ATOM 653 C CA . ASN A 1 83 ? 16.920 0.493 -16.305 1.00 76.69 83 ASN A CA 1
ATOM 654 C C . ASN A 1 83 ? 17.246 -0.515 -17.420 1.00 76.69 83 ASN A C 1
ATOM 656 O O . ASN A 1 83 ? 18.404 -0.664 -17.805 1.00 76.69 83 ASN A O 1
ATOM 660 N N . TRP A 1 84 ? 16.227 -1.166 -17.989 1.00 80.06 84 TRP A N 1
ATOM 661 C CA . TRP A 1 84 ? 16.390 -2.055 -19.139 1.00 80.06 84 TRP A CA 1
ATOM 662 C C . TRP A 1 84 ? 16.841 -1.294 -20.393 1.00 80.06 84 TRP A C 1
ATOM 664 O O . TRP A 1 84 ? 17.797 -1.708 -21.048 1.00 80.06 84 TRP A O 1
ATOM 674 N N . LEU A 1 85 ? 16.223 -0.141 -20.677 1.00 83.00 85 LEU A N 1
ATOM 675 C CA . LEU A 1 85 ? 16.645 0.762 -21.754 1.00 83.00 85 LEU A CA 1
ATOM 676 C C . LEU A 1 85 ? 18.086 1.244 -21.565 1.00 83.00 85 LEU A C 1
ATOM 678 O O . LEU A 1 85 ? 18.873 1.175 -22.506 1.00 83.00 85 LEU A O 1
ATOM 682 N N . LEU A 1 86 ? 18.440 1.693 -20.357 1.00 79.19 86 LEU A N 1
ATOM 683 C CA . LEU A 1 86 ? 19.788 2.161 -20.031 1.00 79.19 86 LEU A CA 1
ATOM 684 C C . LEU A 1 86 ? 20.822 1.052 -20.230 1.00 79.19 86 LEU A C 1
ATOM 686 O O . LEU A 1 86 ? 21.826 1.265 -20.901 1.00 79.19 86 LEU A O 1
ATOM 690 N N . THR A 1 87 ? 20.537 -0.143 -19.710 1.00 81.75 87 THR A N 1
ATOM 691 C CA . THR A 1 87 ? 21.407 -1.317 -19.853 1.00 81.75 87 THR A CA 1
ATOM 692 C C . THR A 1 87 ? 21.605 -1.681 -21.325 1.00 81.75 87 THR A C 1
ATOM 694 O O . THR A 1 87 ? 22.734 -1.908 -21.757 1.00 81.75 87 THR A O 1
ATOM 697 N N . GLY A 1 88 ? 20.528 -1.679 -22.120 1.00 85.62 88 GLY A N 1
ATOM 698 C CA . GLY A 1 88 ? 20.605 -1.903 -23.565 1.00 85.62 88 GLY A CA 1
ATOM 699 C C . GLY A 1 88 ? 21.488 -0.870 -24.271 1.00 85.62 88 GLY A C 1
ATOM 700 O O . GLY A 1 88 ? 22.329 -1.233 -25.092 1.00 85.62 88 GLY A O 1
ATOM 701 N N . LEU A 1 89 ? 21.358 0.405 -23.896 1.00 87.75 89 LEU A N 1
ATOM 702 C CA . LEU A 1 89 ? 22.179 1.504 -24.411 1.00 87.75 89 LEU A CA 1
ATOM 703 C C . LEU A 1 89 ? 23.665 1.329 -24.064 1.00 87.75 89 LEU A C 1
ATOM 705 O O . LEU A 1 89 ? 24.524 1.510 -24.926 1.00 87.75 89 LEU A O 1
ATOM 709 N N . THR A 1 90 ? 23.977 0.925 -22.832 1.00 87.44 90 THR A N 1
ATOM 710 C CA . THR A 1 90 ? 25.353 0.661 -22.388 1.00 87.44 90 THR A CA 1
ATOM 711 C C . THR A 1 90 ? 25.989 -0.501 -23.148 1.00 87.44 90 THR A C 1
ATOM 713 O O . THR A 1 90 ? 27.136 -0.392 -23.579 1.00 87.44 90 THR A O 1
ATOM 716 N N . ILE A 1 91 ? 25.252 -1.594 -23.362 1.00 89.06 91 ILE A N 1
ATOM 717 C CA . ILE A 1 91 ? 25.742 -2.740 -24.144 1.00 89.06 91 ILE A CA 1
ATOM 718 C C . ILE A 1 91 ? 26.050 -2.308 -25.581 1.00 89.06 91 ILE A C 1
ATOM 720 O O . ILE A 1 91 ? 27.102 -2.645 -26.122 1.00 89.06 91 ILE A O 1
ATOM 724 N N . LEU A 1 92 ? 25.167 -1.517 -26.191 1.00 89.38 92 LEU A N 1
ATOM 725 C CA . LEU A 1 92 ? 25.338 -1.042 -27.561 1.00 89.38 92 LEU A CA 1
ATOM 726 C C . LEU A 1 92 ? 26.569 -0.125 -27.694 1.00 89.38 92 LEU A C 1
ATOM 728 O O . LEU A 1 92 ? 27.365 -0.289 -28.619 1.00 89.38 92 LEU A O 1
ATOM 732 N N . LEU A 1 93 ? 26.790 0.767 -26.724 1.00 85.56 93 LEU A N 1
ATOM 733 C CA . LEU A 1 93 ? 28.002 1.592 -26.628 1.00 85.56 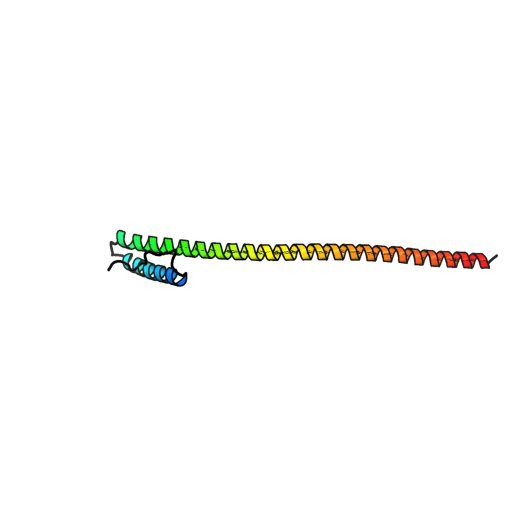93 LEU A CA 1
ATOM 734 C C . LEU A 1 93 ? 29.282 0.758 -26.480 1.00 85.56 93 LEU A C 1
ATOM 736 O O . LEU A 1 93 ? 30.293 1.063 -27.119 1.00 85.56 93 LEU A O 1
ATOM 740 N N . ALA A 1 94 ? 29.245 -0.305 -25.674 1.00 85.19 94 ALA A N 1
ATOM 741 C CA . ALA A 1 94 ? 30.382 -1.206 -25.506 1.00 85.19 94 ALA A CA 1
ATOM 742 C C . ALA A 1 94 ? 30.730 -1.923 -26.823 1.00 85.19 94 ALA A C 1
ATOM 744 O O . ALA A 1 94 ? 31.901 -1.991 -27.197 1.00 85.19 94 ALA A O 1
ATOM 745 N N . ILE A 1 95 ? 29.719 -2.381 -27.570 1.00 90.44 95 ILE A N 1
ATOM 746 C CA . ILE A 1 95 ? 29.906 -3.022 -28.881 1.00 90.44 95 ILE A CA 1
ATOM 747 C C . ILE A 1 95 ? 30.519 -2.044 -29.892 1.00 90.44 95 ILE A C 1
ATOM 749 O O . ILE A 1 95 ? 31.470 -2.402 -30.585 1.00 90.44 95 ILE A O 1
ATOM 753 N N . ILE A 1 96 ? 30.022 -0.804 -29.961 1.00 87.38 96 ILE A N 1
ATOM 754 C CA . ILE A 1 96 ? 30.573 0.223 -30.863 1.00 87.38 96 ILE A CA 1
ATOM 755 C C . ILE A 1 96 ? 32.036 0.515 -30.521 1.00 87.38 96 ILE A C 1
ATOM 757 O O . ILE A 1 96 ? 32.882 0.565 -31.412 1.00 87.38 96 ILE A O 1
ATOM 761 N N . THR A 1 97 ? 32.347 0.666 -29.234 1.00 85.75 97 THR A N 1
ATOM 762 C CA . THR A 1 97 ? 33.716 0.920 -28.766 1.00 85.75 97 THR A CA 1
ATOM 763 C C . THR A 1 97 ? 34.662 -0.211 -29.168 1.00 85.75 97 THR A C 1
ATOM 765 O O . THR A 1 97 ? 35.742 0.050 -29.696 1.00 85.75 97 THR A O 1
ATOM 768 N N . LEU A 1 98 ? 34.242 -1.468 -28.992 1.00 80.94 98 LEU A N 1
ATOM 769 C CA . LEU A 1 98 ? 35.019 -2.634 -29.421 1.00 80.94 98 LEU A CA 1
ATOM 770 C C . LEU A 1 98 ? 35.214 -2.672 -30.940 1.00 80.94 98 LEU A C 1
ATOM 772 O O . LEU A 1 98 ? 36.308 -2.974 -31.412 1.00 80.94 98 LEU A O 1
ATOM 776 N N . TYR A 1 99 ? 34.180 -2.336 -31.711 1.00 87.25 99 TYR A N 1
ATOM 777 C CA . TYR A 1 99 ? 34.261 -2.295 -33.169 1.00 87.25 99 TYR A CA 1
ATOM 778 C C . TYR A 1 99 ? 35.262 -1.242 -33.666 1.00 87.25 99 TYR A C 1
ATOM 780 O O . TYR A 1 99 ? 36.104 -1.542 -34.514 1.00 87.25 99 TYR A O 1
ATOM 788 N N . ILE A 1 100 ? 35.209 -0.026 -33.109 1.00 82.75 100 ILE A N 1
ATOM 789 C CA . ILE A 1 100 ? 36.152 1.053 -33.436 1.00 82.75 100 ILE A CA 1
ATOM 790 C C . ILE A 1 100 ? 37.574 0.661 -33.022 1.00 82.75 100 ILE A C 1
ATOM 792 O O . ILE A 1 100 ? 38.496 0.815 -33.820 1.00 82.75 100 ILE A O 1
ATOM 796 N N . GLY A 1 101 ? 37.754 0.105 -31.820 1.00 78.88 101 GLY A N 1
ATOM 797 C CA . GLY A 1 101 ? 39.059 -0.361 -31.345 1.00 78.88 101 GLY A CA 1
ATOM 798 C C . GLY A 1 101 ? 39.668 -1.434 -32.251 1.00 78.88 101 GLY A C 1
ATOM 799 O O . GLY A 1 101 ? 40.834 -1.336 -32.622 1.00 78.88 101 GLY A O 1
ATOM 800 N N . ASN A 1 102 ? 38.867 -2.407 -32.690 1.00 78.88 102 ASN A N 1
ATOM 801 C CA . ASN A 1 102 ? 39.323 -3.452 -33.607 1.00 78.88 102 ASN A CA 1
ATOM 802 C C . ASN A 1 102 ? 39.727 -2.884 -34.980 1.00 78.88 102 ASN A C 1
ATOM 804 O O . ASN A 1 102 ? 40.760 -3.249 -35.534 1.00 78.88 102 ASN A O 1
ATOM 808 N N . LYS A 1 103 ? 38.953 -1.932 -35.520 1.00 74.56 103 LYS A N 1
ATOM 809 C CA . LYS A 1 103 ? 39.328 -1.230 -36.758 1.00 74.56 103 LYS A CA 1
ATOM 810 C C . LYS A 1 103 ? 40.611 -0.416 -36.591 1.00 74.56 103 LYS A C 1
ATOM 812 O O . LYS A 1 103 ? 41.445 -0.440 -37.487 1.00 74.56 103 LYS A O 1
ATOM 817 N N . SER A 1 104 ? 40.785 0.260 -35.457 1.00 66.50 104 SER A N 1
ATOM 818 C CA . SER A 1 104 ? 41.998 1.026 -35.156 1.00 66.50 104 SER A CA 1
ATOM 819 C C . SER A 1 104 ? 43.247 0.146 -35.090 1.00 66.50 104 SER A C 1
ATOM 821 O O . SER A 1 104 ? 44.295 0.565 -35.568 1.00 66.50 104 SER A O 1
ATOM 823 N N . LEU A 1 105 ? 43.146 -1.061 -34.525 1.00 60.84 105 LEU A N 1
ATOM 824 C CA . LEU A 1 105 ? 44.251 -2.024 -34.503 1.00 60.84 105 LEU A CA 1
ATOM 825 C C . LEU A 1 105 ? 44.615 -2.491 -35.915 1.00 60.84 105 LEU A C 1
ATOM 827 O O . LEU A 1 105 ? 45.792 -2.523 -36.256 1.00 60.84 105 LEU A O 1
ATOM 831 N N . GLY A 1 106 ? 43.611 -2.747 -36.760 1.00 59.94 106 GLY A N 1
ATOM 832 C CA . GLY A 1 106 ? 43.840 -3.089 -38.165 1.00 59.94 106 GLY A CA 1
ATOM 833 C C . GLY A 1 106 ? 44.530 -1.978 -38.965 1.00 59.94 106 GLY A C 1
ATOM 834 O O . GLY A 1 106 ? 45.346 -2.277 -39.829 1.00 59.94 106 GLY A O 1
ATOM 835 N N . PHE A 1 107 ? 44.257 -0.702 -38.661 1.00 58.03 107 PHE A N 1
ATOM 836 C CA . PHE A 1 107 ? 44.987 0.417 -39.270 1.00 58.03 107 PHE A CA 1
ATOM 837 C C . PHE A 1 107 ? 46.447 0.484 -38.804 1.00 58.03 107 PHE A C 1
ATOM 839 O O . PHE A 1 107 ? 47.329 0.698 -39.628 1.00 58.03 107 PHE A O 1
ATOM 846 N N . ALA A 1 108 ? 46.713 0.256 -37.515 1.00 59.03 108 ALA A N 1
ATOM 847 C CA . ALA A 1 108 ? 48.075 0.253 -36.978 1.00 59.03 108 ALA A CA 1
ATOM 848 C C . ALA A 1 108 ? 48.936 -0.887 -37.556 1.00 59.03 108 ALA A C 1
ATOM 850 O O . ALA A 1 108 ? 50.109 -0.682 -37.855 1.00 59.03 108 ALA A O 1
ATOM 851 N N . GLU A 1 109 ? 48.344 -2.067 -37.759 1.00 58.09 109 GLU A N 1
ATOM 852 C CA . GLU A 1 109 ? 49.016 -3.213 -38.383 1.00 58.09 109 GLU A CA 1
ATOM 853 C C . GLU A 1 109 ? 49.292 -2.965 -39.876 1.00 58.09 109 GLU A C 1
ATOM 855 O O . GLU A 1 109 ? 50.381 -3.265 -40.363 1.00 58.09 109 GLU A O 1
ATOM 860 N N . SER A 1 110 ? 48.352 -2.339 -4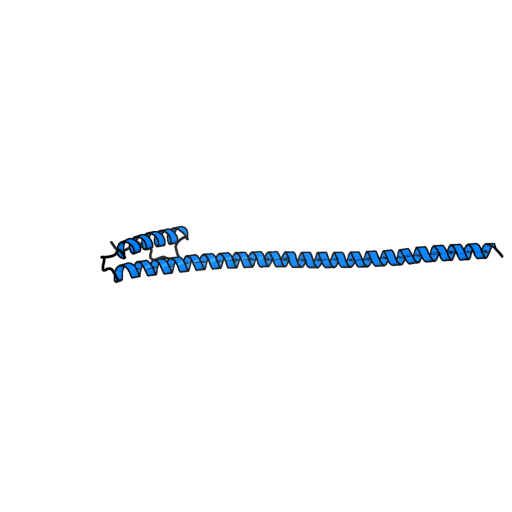0.599 1.00 60.16 110 SER A N 1
ATOM 861 C CA . SER A 1 110 ? 48.558 -1.984 -42.010 1.00 60.16 110 SER A CA 1
ATOM 862 C C . SER A 1 110 ? 49.622 -0.903 -42.228 1.00 60.16 110 SER A C 1
ATOM 864 O O . SER A 1 110 ? 50.311 -0.937 -43.243 1.00 60.16 110 SER A O 1
ATOM 866 N N . ASP A 1 111 ? 49.779 0.030 -41.285 1.00 58.69 111 ASP A N 1
ATOM 867 C CA . ASP A 1 111 ? 50.770 1.112 -41.373 1.00 58.69 111 ASP A CA 1
ATOM 868 C C . ASP A 1 111 ? 52.196 0.564 -41.173 1.00 58.69 111 ASP A C 1
ATOM 870 O O . ASP A 1 111 ? 53.105 0.886 -41.933 1.00 58.69 111 ASP A O 1
ATOM 874 N N . GLN A 1 112 ? 52.378 -0.370 -40.227 1.00 61.25 112 GLN A N 1
ATOM 875 C CA . GLN A 1 112 ? 53.658 -1.065 -40.030 1.00 61.25 112 GLN A CA 1
ATOM 876 C C . GLN A 1 112 ? 54.064 -1.922 -41.233 1.00 61.25 112 GLN A C 1
ATOM 878 O O . GLN A 1 112 ? 55.226 -1.890 -41.639 1.00 61.25 112 GLN A O 1
ATOM 883 N N . LEU A 1 113 ? 53.118 -2.669 -41.811 1.00 61.38 113 LEU A N 1
ATOM 884 C CA . LEU A 1 113 ? 53.374 -3.483 -43.003 1.00 61.38 113 LEU A CA 1
ATOM 885 C C . LEU A 1 113 ? 53.715 -2.610 -44.222 1.00 61.38 113 LEU A C 1
ATOM 887 O O . LEU A 1 113 ? 54.639 -2.937 -44.964 1.00 61.38 113 LEU A O 1
ATOM 891 N N . SER A 1 114 ? 53.027 -1.476 -44.395 1.00 64.94 114 SER A N 1
ATOM 892 C CA . SER A 1 114 ? 53.311 -0.515 -45.469 1.00 64.94 114 SER A CA 1
ATOM 893 C C . SER A 1 114 ? 54.714 0.097 -45.349 1.00 64.94 114 SER A C 1
ATOM 895 O O . SER A 1 114 ? 55.405 0.255 -46.357 1.00 64.94 114 SER A O 1
ATOM 897 N N . ASP A 1 115 ? 55.161 0.425 -44.135 1.00 63.06 115 ASP A N 1
ATOM 898 C CA . ASP A 1 115 ? 56.503 0.971 -43.896 1.00 63.06 115 ASP A CA 1
ATOM 899 C C . ASP A 1 115 ? 57.612 -0.067 -44.135 1.00 63.06 115 ASP A C 1
ATOM 901 O O . ASP A 1 115 ? 58.670 0.263 -44.682 1.00 63.06 115 ASP A O 1
ATOM 905 N N . GLU A 1 116 ? 57.395 -1.333 -43.766 1.00 69.75 116 GLU A N 1
ATOM 906 C CA . GLU A 1 116 ? 58.345 -2.415 -44.059 1.00 69.75 116 GLU A CA 1
ATOM 907 C C . GLU A 1 116 ? 58.454 -2.701 -45.563 1.00 69.75 116 GLU A C 1
ATOM 909 O O . GLU A 1 116 ? 59.569 -2.822 -46.083 1.00 69.75 116 GLU A O 1
ATOM 914 N N . GLU A 1 117 ? 57.329 -2.739 -46.281 1.00 67.19 117 GLU A N 1
ATOM 915 C CA . GLU A 1 117 ? 57.315 -2.906 -47.739 1.00 67.19 117 GLU A CA 1
ATOM 916 C C . GLU A 1 117 ? 58.008 -1.739 -48.456 1.00 67.19 117 GLU A C 1
ATOM 918 O O . GLU A 1 117 ? 58.810 -1.960 -49.368 1.00 67.19 117 GLU A O 1
ATOM 923 N N . TRP A 1 118 ? 57.775 -0.499 -48.015 1.00 68.50 118 TRP A N 1
ATOM 924 C CA . TRP A 1 118 ? 58.430 0.679 -48.589 1.00 68.50 118 TRP A CA 1
ATOM 925 C C . TRP A 1 118 ? 59.947 0.678 -48.357 1.00 68.50 118 TRP A C 1
ATOM 927 O O . TRP A 1 118 ? 60.713 1.053 -49.246 1.00 68.50 118 TRP A O 1
ATOM 937 N N . ARG A 1 119 ? 60.410 0.211 -47.189 1.00 65.81 119 ARG A N 1
ATOM 938 C CA . ARG A 1 119 ? 61.847 0.082 -46.890 1.00 65.81 119 ARG A CA 1
ATOM 939 C C . ARG A 1 119 ? 62.524 -1.019 -47.699 1.00 65.81 119 ARG A C 1
ATOM 941 O O . ARG A 1 119 ? 63.675 -0.840 -48.090 1.00 65.81 119 ARG A O 1
ATOM 948 N N . MET A 1 120 ? 61.838 -2.130 -47.963 1.00 70.44 120 MET A N 1
ATOM 949 C CA . MET A 1 120 ? 62.367 -3.197 -48.819 1.00 70.44 120 MET A CA 1
ATOM 950 C C . MET A 1 120 ? 62.520 -2.743 -50.276 1.00 70.44 120 MET A C 1
ATOM 952 O O . MET A 1 120 ? 63.511 -3.086 -50.910 1.00 70.44 120 MET A O 1
ATOM 956 N N . GLN A 1 121 ? 61.615 -1.899 -50.782 1.00 65.81 121 GLN A N 1
ATOM 957 C CA . GLN A 1 121 ? 61.698 -1.345 -52.143 1.00 65.81 121 GLN A CA 1
ATOM 958 C C . GLN A 1 121 ? 62.826 -0.318 -52.357 1.00 65.81 121 GLN A C 1
ATOM 960 O O . GLN A 1 121 ? 63.078 0.059 -53.495 1.00 65.81 121 GLN A O 1
ATOM 965 N N . GLN A 1 122 ? 63.500 0.153 -51.302 1.00 60.62 122 GLN A N 1
ATOM 966 C CA . GLN A 1 122 ? 64.638 1.083 -51.413 1.00 60.62 122 GLN A CA 1
ATOM 967 C C . GLN A 1 122 ? 66.012 0.406 -51.413 1.00 60.62 122 GLN A C 1
ATOM 969 O O . GLN A 1 122 ? 67.024 1.095 -51.545 1.00 60.62 122 GLN A O 1
ATOM 974 N N . ILE A 1 123 ? 66.061 -0.907 -51.178 1.00 59.16 123 ILE A N 1
ATOM 975 C CA . ILE A 1 123 ? 67.311 -1.670 -51.051 1.00 59.16 123 ILE A CA 1
ATOM 976 C C . ILE A 1 123 ? 67.678 -2.395 -52.366 1.00 59.16 123 ILE A C 1
ATOM 978 O O . ILE A 1 123 ? 68.825 -2.823 -52.503 1.00 59.16 123 ILE A O 1
ATOM 982 N N . ASP A 1 124 ? 66.762 -2.450 -53.339 1.00 47.50 124 ASP A N 1
ATOM 983 C CA . ASP A 1 124 ? 67.020 -2.816 -54.748 1.00 47.50 124 ASP A CA 1
ATOM 984 C C . ASP A 1 124 ? 67.253 -1.569 -55.624 1.00 47.50 124 ASP A C 1
ATOM 986 O O . ASP A 1 124 ? 68.063 -1.657 -56.579 1.00 47.50 124 ASP A O 1
#

Foldseek 3Di:
DPDPDDPCPPVPDDLVVLVVLLVVLVVVLVVQPPPPHPDDPPNVVSVVSNVRSVVVNVVVVVVVVVVVVVVVVVVVVVVVVVVVVVVVVVVVVVVVVVVVVVVVVVVVVVVVVVVVVVVVVVVD